Protein AF-A0A367IM22-F1 (afdb_monomer_lite)

Sequence (172 aa):
FARNIVAGELSNQRLAFENGALDSIQKRLLNETYDYQNDNTLILQVSTQAICNIITGNPSAIDFAWKEWMTDQSKGRIWCDILSKNNDDLLTSVFVLIINCISQSKQRCEWMMESEIGRKLLGQVLDDLERLHENQASKNFELGSYAIFSELFTYGYFRQLYTLFRNNTEVI

Secondary structure (DSSP, 8-state):
-HHHHSTT-HHHHHHHHHTTHHHHHHHHHHHHHH-TTS--HHHHHHHHHHHHHHHTT-HHHHHHHHHHHHH-HHHHHHHHHHHTT--HHHHHHHHHHHHHHHTT-HHHHHHHHHSHHHHHHHHHHHHHHHHHTT-TTSHIIIIIIIHHHHHHHHTTTHHHHHHHHHHHTT--

pLDDT: mean 82.97, std 11.48, range [30.05, 95.5]

Structure (mmCIF, N/CA/C/O backbone):
data_AF-A0A367IM22-F1
#
_entry.id   AF-A0A367IM22-F1
#
loop_
_atom_site.group_PDB
_atom_site.id
_atom_site.type_symbol
_atom_site.label_atom_id
_atom_site.label_alt_id
_atom_site.label_comp_id
_atom_site.label_asym_id
_atom_site.label_entity_id
_atom_site.label_seq_id
_atom_site.pdbx_PDB_ins_code
_atom_site.Cartn_x
_atom_site.Cartn_y
_atom_site.Cartn_z
_atom_site.occupancy
_atom_site.B_iso_or_equiv
_atom_site.auth_seq_id
_atom_site.auth_comp_id
_atom_site.auth_asym_id
_atom_site.auth_atom_id
_atom_site.pdbx_PDB_model_num
ATOM 1 N N . PHE A 1 1 ? 6.772 1.350 19.844 1.00 49.03 1 PHE A N 1
ATOM 2 C CA . PHE A 1 1 ? 6.131 0.403 20.782 1.00 49.03 1 PHE A CA 1
ATOM 3 C C . PHE A 1 1 ? 4.936 -0.331 20.176 1.00 49.03 1 PHE A C 1
ATOM 5 O O . PHE A 1 1 ? 4.936 -1.551 20.251 1.00 49.03 1 PHE A O 1
ATOM 12 N N . ALA A 1 2 ? 3.990 0.337 19.500 1.00 59.16 2 ALA A N 1
ATOM 13 C CA . ALA A 1 2 ? 2.828 -0.336 18.893 1.00 59.16 2 ALA A CA 1
ATOM 14 C C . ALA A 1 2 ? 3.185 -1.460 17.893 1.00 59.16 2 ALA A C 1
ATOM 16 O O . ALA A 1 2 ? 2.573 -2.518 17.951 1.00 59.16 2 ALA A O 1
ATOM 17 N N . ARG A 1 3 ? 4.225 -1.277 17.057 1.00 59.25 3 ARG A N 1
ATOM 18 C CA . ARG A 1 3 ? 4.640 -2.207 15.981 1.00 59.25 3 ARG A CA 1
ATOM 19 C C . ARG A 1 3 ? 4.604 -3.693 16.362 1.00 59.25 3 ARG A C 1
ATOM 21 O O . ARG A 1 3 ? 4.063 -4.485 15.604 1.00 59.25 3 ARG A O 1
ATOM 28 N N . ASN A 1 4 ? 5.196 -4.071 17.494 1.00 73.50 4 ASN A N 1
ATOM 29 C CA . ASN A 1 4 ? 5.304 -5.482 17.880 1.00 73.50 4 ASN A CA 1
ATOM 30 C C . ASN A 1 4 ? 4.085 -5.968 18.681 1.00 73.50 4 ASN A C 1
ATOM 32 O O . ASN A 1 4 ? 3.804 -7.155 18.678 1.00 73.50 4 ASN A O 1
ATOM 36 N N . ILE A 1 5 ? 3.377 -5.064 19.365 1.00 65.62 5 ILE A N 1
ATOM 37 C CA . ILE A 1 5 ? 2.249 -5.404 20.249 1.00 65.62 5 ILE A CA 1
ATOM 38 C C . ILE A 1 5 ? 0.991 -5.722 19.431 1.00 65.62 5 ILE A C 1
ATOM 40 O O . ILE A 1 5 ? 0.182 -6.551 19.830 1.00 65.62 5 ILE A O 1
ATOM 44 N N . VAL A 1 6 ? 0.830 -5.070 18.279 1.00 70.94 6 VAL A N 1
ATOM 45 C CA . VAL A 1 6 ? -0.341 -5.235 17.402 1.00 70.94 6 VAL A CA 1
ATOM 46 C C . VAL A 1 6 ? -0.164 -6.335 16.353 1.00 70.94 6 VAL A C 1
ATOM 48 O O . VAL A 1 6 ? -1.112 -6.676 15.659 1.00 70.94 6 VAL A O 1
ATOM 51 N N . ALA A 1 7 ? 1.040 -6.882 16.187 1.00 73.62 7 ALA A N 1
ATOM 52 C CA . ALA A 1 7 ? 1.313 -7.840 15.123 1.00 73.62 7 ALA A CA 1
ATOM 53 C C . ALA A 1 7 ? 0.575 -9.167 15.377 1.00 73.62 7 ALA A C 1
ATOM 55 O O . ALA A 1 7 ? 0.904 -9.881 16.317 1.00 73.62 7 ALA A O 1
ATOM 56 N N . GLY A 1 8 ? -0.409 -9.490 14.532 1.00 71.25 8 GLY A N 1
ATOM 57 C CA . GLY A 1 8 ? -1.168 -10.745 14.603 1.00 71.25 8 GLY A CA 1
ATOM 58 C C . GLY A 1 8 ? -2.241 -10.804 15.698 1.00 71.25 8 GLY A C 1
ATOM 59 O O . GLY A 1 8 ? -2.930 -11.812 15.801 1.00 71.25 8 GLY A O 1
ATOM 60 N N . GLU A 1 9 ? -2.425 -9.731 16.474 1.00 82.81 9 GLU A N 1
ATOM 61 C CA . GLU A 1 9 ? -3.352 -9.681 17.612 1.00 82.81 9 GLU A CA 1
ATOM 62 C C . GLU A 1 9 ? -4.489 -8.683 17.359 1.00 82.81 9 GLU A C 1
ATOM 64 O O . GLU A 1 9 ? -4.351 -7.478 17.588 1.00 82.81 9 GLU A O 1
ATOM 69 N N . LEU A 1 10 ? -5.642 -9.184 16.900 1.00 81.19 10 LEU A N 1
ATOM 70 C CA . LEU A 1 10 ? -6.778 -8.355 16.466 1.00 81.19 10 LEU A CA 1
ATOM 71 C C . LEU A 1 10 ? -7.303 -7.414 17.565 1.00 81.19 10 LEU A C 1
ATOM 73 O O . LEU A 1 10 ? -7.720 -6.291 17.278 1.00 81.19 10 LEU A O 1
ATOM 77 N N . SER A 1 11 ? -7.279 -7.848 18.827 1.00 80.94 11 SER A N 1
ATOM 78 C CA . SER A 1 11 ? -7.668 -7.022 19.979 1.00 80.94 11 SER A CA 1
ATOM 79 C C . SER A 1 11 ? -6.756 -5.800 20.125 1.00 80.94 11 SER A C 1
ATOM 81 O O . SER A 1 11 ? -7.239 -4.675 20.246 1.00 80.94 11 SER A O 1
ATOM 83 N N . ASN A 1 12 ? -5.441 -6.003 20.025 1.00 80.88 12 ASN A N 1
ATOM 84 C CA . ASN A 1 12 ? -4.443 -4.941 20.114 1.00 80.88 12 ASN A CA 1
ATOM 85 C C . ASN A 1 12 ? -4.491 -4.017 18.894 1.00 80.88 12 ASN A C 1
ATOM 87 O O . ASN A 1 12 ? -4.318 -2.808 19.037 1.00 80.88 12 ASN A O 1
ATOM 91 N N . GLN A 1 13 ? -4.762 -4.559 17.706 1.00 81.62 13 GLN A N 1
ATOM 92 C CA . GLN A 1 13 ? -4.956 -3.774 16.483 1.00 81.62 13 GLN A CA 1
ATOM 93 C C . GLN A 1 13 ? -6.156 -2.838 16.592 1.00 81.62 13 GLN A C 1
ATOM 95 O O . GLN A 1 13 ? -6.041 -1.656 16.269 1.00 81.62 13 GLN A O 1
ATOM 100 N N . ARG A 1 14 ? -7.294 -3.346 17.083 1.00 81.75 14 ARG A N 1
ATOM 101 C CA . ARG A 1 14 ? -8.495 -2.533 17.317 1.00 81.75 14 ARG A CA 1
ATOM 102 C C . ARG A 1 14 ? -8.233 -1.442 18.342 1.00 81.75 14 ARG A C 1
ATOM 104 O O . ARG A 1 14 ? -8.480 -0.283 18.040 1.00 81.75 14 ARG A O 1
ATOM 111 N N . LEU A 1 15 ? -7.639 -1.786 19.485 1.00 82.88 15 LEU A N 1
ATOM 112 C CA . LEU A 1 15 ? -7.288 -0.800 20.509 1.00 82.88 15 LEU A CA 1
ATOM 113 C C . LEU A 1 15 ? -6.336 0.271 19.966 1.00 82.88 15 LEU A C 1
ATOM 115 O O . LEU A 1 15 ? -6.544 1.456 20.208 1.00 82.88 15 LEU A O 1
ATOM 119 N N . ALA A 1 16 ? -5.307 -0.109 19.207 1.00 79.75 16 ALA A N 1
ATOM 120 C CA . ALA A 1 16 ? -4.383 0.851 18.609 1.00 79.75 16 ALA A CA 1
ATOM 121 C C . ALA A 1 16 ? -5.087 1.786 17.613 1.00 79.75 16 ALA A C 1
ATOM 123 O O . ALA A 1 16 ? -4.821 2.989 17.606 1.00 79.75 16 ALA A O 1
ATOM 124 N N . PHE A 1 17 ? -5.995 1.246 16.800 1.00 80.81 17 PHE A N 1
ATOM 125 C CA . PHE A 1 17 ? -6.794 2.027 15.863 1.00 80.81 17 PHE A CA 1
ATOM 126 C C . PHE A 1 17 ? -7.734 3.002 16.593 1.00 80.81 17 PHE A C 1
ATOM 128 O O . PHE A 1 17 ? -7.700 4.198 16.321 1.00 80.81 17 PHE A O 1
ATOM 135 N N . GLU A 1 18 ? -8.489 2.524 17.585 1.00 84.19 18 GLU A N 1
ATOM 136 C CA . GLU A 1 18 ? -9.420 3.325 18.398 1.00 84.19 18 GLU A CA 1
ATOM 137 C C . GLU A 1 18 ? -8.721 4.438 19.193 1.00 84.19 18 GLU A C 1
ATOM 139 O O . GLU A 1 18 ? -9.289 5.508 19.393 1.00 84.19 18 GLU A O 1
ATOM 144 N N . ASN A 1 19 ? -7.471 4.221 19.614 1.00 85.62 19 ASN A N 1
ATOM 145 C CA . ASN A 1 19 ? -6.673 5.216 20.337 1.00 85.62 19 ASN A CA 1
ATOM 146 C C . ASN A 1 19 ? -5.913 6.191 19.410 1.00 85.62 19 ASN A C 1
ATOM 148 O O . ASN A 1 19 ? -5.068 6.951 19.883 1.00 85.62 19 ASN A O 1
ATOM 152 N N . GLY A 1 20 ? -6.166 6.179 18.095 1.00 85.19 20 GLY A N 1
ATOM 153 C CA . GLY A 1 20 ? -5.557 7.126 17.151 1.00 85.19 20 GLY A CA 1
ATOM 154 C C . GLY A 1 20 ? -4.068 6.876 16.873 1.00 85.19 20 GLY A C 1
ATOM 155 O O . GLY A 1 20 ? -3.335 7.794 16.484 1.00 85.19 20 GLY A O 1
ATOM 156 N N . ALA A 1 21 ? -3.582 5.642 17.070 1.00 85.88 21 ALA A N 1
ATOM 157 C CA . ALA A 1 21 ? -2.189 5.300 16.780 1.00 85.88 21 ALA A CA 1
ATOM 158 C C . ALA A 1 21 ? -1.875 5.432 15.283 1.00 85.88 21 ALA A C 1
ATOM 160 O O . ALA A 1 21 ? -0.787 5.889 14.934 1.00 85.88 21 ALA A O 1
ATOM 161 N N . LEU A 1 22 ? -2.831 5.081 14.413 1.00 86.38 22 LEU A N 1
ATOM 162 C CA . LEU A 1 22 ? -2.696 5.216 12.961 1.00 86.38 22 LEU A CA 1
ATOM 163 C C . LEU A 1 22 ? -2.433 6.677 12.567 1.00 86.38 22 LEU A C 1
ATOM 165 O O . LEU A 1 22 ? -1.405 6.964 11.956 1.00 86.38 22 LEU A O 1
ATOM 169 N N . ASP A 1 23 ? -3.288 7.601 13.013 1.00 86.69 23 ASP A N 1
ATOM 170 C CA . ASP A 1 23 ? -3.154 9.038 12.737 1.00 86.69 23 ASP A CA 1
ATOM 171 C C . ASP A 1 23 ? -1.835 9.606 13.263 1.00 86.69 23 ASP A C 1
ATOM 173 O O . ASP A 1 23 ? -1.190 10.440 12.625 1.00 86.69 23 ASP A O 1
ATOM 177 N N . SER A 1 24 ? -1.418 9.154 14.447 1.00 87.00 24 SER A N 1
ATOM 178 C CA . SER A 1 24 ? -0.177 9.597 15.081 1.00 87.00 24 SER A CA 1
ATOM 179 C C . SER A 1 24 ? 1.052 9.152 14.284 1.00 87.00 24 SER A C 1
ATOM 181 O O . SER A 1 24 ? 1.973 9.944 14.070 1.00 87.00 24 SER A O 1
ATOM 183 N N . ILE A 1 25 ? 1.060 7.901 13.810 1.00 86.81 25 ILE A N 1
ATOM 184 C CA . ILE A 1 25 ? 2.141 7.366 12.974 1.00 86.81 25 ILE A CA 1
ATOM 185 C C . ILE A 1 25 ? 2.133 8.040 11.600 1.00 86.81 25 ILE A C 1
ATOM 187 O O . ILE A 1 25 ? 3.195 8.402 11.103 1.00 86.81 25 ILE A O 1
ATOM 191 N N . GLN A 1 26 ? 0.961 8.285 11.013 1.00 85.88 26 GLN A N 1
ATOM 192 C CA . GLN A 1 26 ? 0.846 8.967 9.727 1.00 85.88 26 GLN A CA 1
ATOM 193 C C . GLN A 1 26 ? 1.347 10.415 9.791 1.00 85.88 26 GLN A C 1
ATOM 195 O O . GLN A 1 26 ? 2.114 10.838 8.929 1.00 85.88 26 GLN A O 1
ATOM 200 N N . LYS A 1 27 ? 0.989 11.170 10.838 1.00 86.25 27 LYS A N 1
ATOM 201 C CA . LYS A 1 27 ? 1.536 12.520 11.071 1.00 86.25 27 LYS A CA 1
ATOM 202 C C . LYS A 1 27 ? 3.053 12.496 11.198 1.00 86.25 27 LYS A C 1
ATOM 204 O O . LYS A 1 27 ? 3.731 13.360 10.647 1.00 86.25 27 LYS A O 1
ATOM 209 N N . ARG A 1 28 ? 3.591 11.500 11.910 1.00 85.56 28 ARG A N 1
ATOM 210 C CA . ARG A 1 28 ? 5.039 11.327 12.030 1.00 85.56 28 ARG A CA 1
ATOM 211 C C . ARG A 1 28 ? 5.670 11.044 10.670 1.00 85.56 28 ARG A C 1
ATOM 213 O O . ARG A 1 28 ? 6.626 11.719 10.319 1.00 85.56 28 ARG A O 1
ATOM 220 N N . LEU A 1 29 ? 5.114 10.112 9.899 1.00 85.94 29 LEU A N 1
ATOM 221 C CA . LEU A 1 29 ? 5.586 9.799 8.554 1.00 85.94 29 LEU A CA 1
ATOM 222 C C . LEU A 1 29 ? 5.598 11.039 7.653 1.00 85.94 29 LEU A C 1
ATOM 224 O O . LEU A 1 29 ? 6.589 11.258 6.963 1.00 85.94 29 LEU A O 1
ATOM 228 N N . LEU A 1 30 ? 4.538 11.859 7.674 1.00 85.12 30 LEU A N 1
ATOM 229 C CA . LEU A 1 30 ? 4.473 13.084 6.870 1.00 85.12 30 LEU A CA 1
ATOM 230 C C . LEU A 1 30 ? 5.649 14.003 7.209 1.00 85.12 30 LEU A C 1
ATOM 232 O O . LEU A 1 30 ? 6.399 14.386 6.318 1.00 85.12 30 LEU A O 1
ATOM 236 N N . ASN A 1 31 ? 5.864 14.287 8.495 1.00 84.88 31 ASN A N 1
ATOM 237 C CA . ASN A 1 31 ? 6.950 15.164 8.936 1.00 84.88 31 ASN A CA 1
ATOM 238 C C . ASN A 1 31 ? 8.333 14.656 8.496 1.00 84.88 31 ASN A C 1
ATOM 240 O O . ASN A 1 31 ? 9.152 15.434 8.021 1.00 84.88 31 ASN A O 1
ATOM 244 N N . GLU A 1 32 ? 8.574 13.352 8.621 1.00 83.62 32 GLU A N 1
ATOM 245 C CA . GLU A 1 32 ? 9.861 12.716 8.301 1.00 83.62 32 GLU A CA 1
ATOM 246 C C . GLU A 1 32 ? 10.101 12.595 6.789 1.00 83.62 32 GLU A C 1
ATOM 248 O O . GLU A 1 32 ? 11.243 12.548 6.335 1.00 83.62 32 GLU A O 1
ATOM 253 N N . THR A 1 33 ? 9.027 12.563 5.994 1.00 78.75 33 THR A N 1
ATOM 254 C CA . THR A 1 33 ? 9.104 12.536 4.527 1.00 78.75 33 THR A CA 1
ATOM 255 C C . THR A 1 33 ? 9.553 13.889 3.968 1.00 78.75 33 THR A C 1
ATOM 257 O O . THR A 1 33 ? 10.304 13.917 2.994 1.00 78.75 33 THR A O 1
ATOM 260 N N . TYR A 1 34 ? 9.146 14.993 4.610 1.00 77.81 34 TYR A N 1
ATOM 261 C CA . TYR A 1 34 ? 9.515 16.363 4.227 1.00 77.81 34 TYR A CA 1
ATOM 262 C C . TYR A 1 34 ? 10.829 16.862 4.846 1.00 77.81 34 TYR A C 1
ATOM 264 O O . TYR A 1 34 ? 11.333 17.912 4.442 1.00 77.81 34 TYR A O 1
ATOM 272 N N . ASP A 1 35 ? 11.400 16.137 5.808 1.00 76.31 35 ASP A N 1
ATOM 273 C CA . ASP A 1 35 ? 12.725 16.444 6.341 1.00 76.31 35 ASP A CA 1
ATOM 274 C C . ASP A 1 35 ? 13.817 15.839 5.444 1.00 76.31 35 ASP A C 1
ATOM 276 O O . ASP A 1 35 ? 14.227 14.690 5.594 1.00 76.31 35 ASP A O 1
ATOM 280 N N . TYR A 1 36 ? 14.270 16.634 4.472 1.00 65.56 36 TYR A N 1
ATOM 281 C CA . TYR A 1 36 ? 15.334 16.265 3.530 1.00 65.56 36 TYR A CA 1
ATOM 282 C C . TYR A 1 36 ? 16.750 16.397 4.109 1.00 65.56 36 TYR A C 1
ATOM 284 O O . TYR A 1 36 ? 17.713 16.061 3.422 1.00 65.56 36 TYR A O 1
ATOM 292 N N . GLN A 1 37 ? 16.902 16.931 5.325 1.00 65.19 37 GLN A N 1
ATOM 293 C CA . GLN A 1 37 ? 18.218 17.206 5.912 1.00 65.19 37 GLN A CA 1
ATOM 294 C C . GLN A 1 37 ? 18.802 15.989 6.641 1.00 65.19 37 GLN A C 1
ATOM 296 O O . GLN A 1 37 ? 20.012 15.936 6.855 1.00 65.19 37 GLN A O 1
ATOM 301 N N . ASN A 1 38 ? 17.968 15.005 6.989 1.00 71.81 38 ASN A N 1
ATOM 302 C CA . ASN A 1 38 ? 18.364 13.816 7.736 1.00 71.81 38 ASN A CA 1
ATOM 303 C C . ASN A 1 38 ? 18.079 12.527 6.954 1.00 71.81 38 ASN A C 1
ATOM 305 O O . ASN A 1 38 ? 17.098 12.422 6.213 1.00 71.81 38 ASN A O 1
ATOM 309 N N . ASP A 1 39 ? 18.924 11.509 7.149 1.00 76.88 39 ASP A N 1
ATOM 310 C CA . ASP A 1 39 ? 18.610 10.153 6.695 1.00 76.88 39 ASP A CA 1
ATOM 311 C C . ASP A 1 39 ? 17.527 9.542 7.594 1.00 76.88 39 ASP A C 1
ATOM 313 O O . ASP A 1 39 ? 17.794 8.898 8.611 1.00 76.88 39 ASP A O 1
ATOM 317 N N . ASN A 1 40 ? 16.275 9.765 7.200 1.00 83.69 40 ASN A N 1
ATOM 318 C CA . ASN A 1 40 ? 15.095 9.309 7.931 1.00 83.69 40 ASN A CA 1
ATOM 319 C C . ASN A 1 40 ? 14.606 7.926 7.470 1.00 83.69 40 ASN A C 1
ATOM 321 O O . ASN A 1 40 ? 13.517 7.492 7.854 1.00 83.69 40 ASN A O 1
ATOM 325 N N . THR A 1 41 ? 15.399 7.204 6.668 1.00 82.25 41 THR A N 1
ATOM 326 C CA . THR A 1 41 ? 15.014 5.922 6.053 1.00 82.25 41 THR A CA 1
ATOM 327 C C . THR A 1 41 ? 14.512 4.917 7.088 1.00 82.25 41 THR A C 1
ATOM 329 O O . THR A 1 41 ? 13.428 4.356 6.933 1.00 82.25 41 THR A O 1
ATOM 332 N N . LEU A 1 42 ? 15.232 4.756 8.202 1.00 82.75 42 LEU A N 1
ATOM 333 C CA . LEU A 1 42 ? 14.839 3.834 9.271 1.00 82.75 42 LEU A CA 1
ATOM 334 C C . LEU A 1 42 ? 13.489 4.212 9.903 1.00 82.75 42 LEU A C 1
ATOM 336 O O . LEU A 1 42 ? 12.674 3.340 10.205 1.00 82.75 42 LEU A O 1
ATOM 340 N N . ILE A 1 43 ? 13.230 5.507 10.106 1.00 85.75 43 ILE A N 1
ATOM 341 C CA . ILE A 1 43 ? 11.978 5.985 10.708 1.00 85.75 43 ILE A CA 1
ATOM 342 C C . ILE A 1 43 ? 10.810 5.729 9.755 1.00 85.75 43 ILE A C 1
ATOM 344 O O . ILE A 1 43 ? 9.759 5.249 10.193 1.00 85.75 43 ILE A O 1
ATOM 348 N N . LEU A 1 44 ? 11.005 5.986 8.460 1.00 87.00 44 LEU A N 1
ATOM 349 C CA . LEU A 1 44 ? 10.016 5.721 7.416 1.00 87.00 44 LEU A CA 1
ATOM 350 C C . LEU A 1 44 ? 9.696 4.224 7.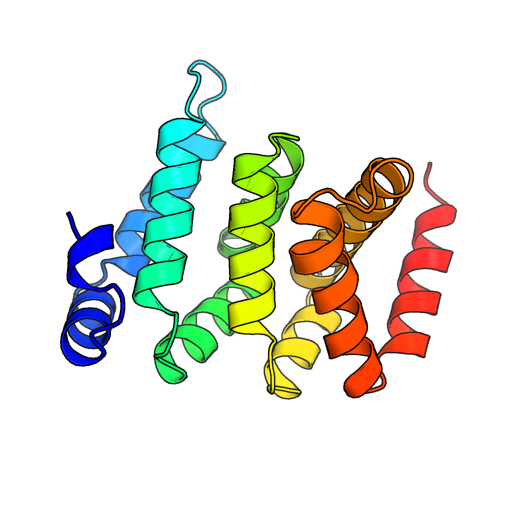316 1.00 87.00 44 LEU A C 1
ATOM 352 O O . LEU A 1 44 ? 8.522 3.846 7.304 1.00 87.00 44 LEU A O 1
ATOM 356 N N . GLN A 1 45 ? 10.718 3.364 7.349 1.00 84.75 45 GLN A N 1
ATOM 357 C CA . GLN A 1 45 ? 10.556 1.907 7.327 1.00 84.75 45 GLN A CA 1
ATOM 358 C C . GLN A 1 45 ? 9.780 1.414 8.552 1.00 84.75 45 GLN A C 1
ATOM 360 O O . GLN A 1 45 ? 8.754 0.744 8.430 1.00 84.75 45 GLN A O 1
ATOM 365 N N . VAL A 1 46 ? 10.230 1.781 9.757 1.00 85.00 46 VAL A N 1
ATOM 366 C CA . VAL A 1 46 ? 9.610 1.332 11.012 1.00 85.00 46 VAL A CA 1
ATOM 367 C C . VAL A 1 46 ? 8.164 1.808 11.123 1.00 85.00 46 VAL A C 1
ATOM 369 O O . VAL A 1 46 ? 7.317 1.067 11.627 1.00 85.00 46 VAL A O 1
ATOM 372 N N . SER A 1 47 ? 7.874 3.019 10.652 1.00 88.81 47 SER A N 1
ATOM 373 C CA . SER A 1 47 ? 6.529 3.589 10.694 1.00 88.81 47 SER A CA 1
ATOM 374 C C . SER A 1 47 ? 5.602 2.945 9.662 1.00 88.81 47 SER A C 1
ATOM 376 O O . SER A 1 47 ? 4.478 2.589 10.012 1.00 88.81 47 SER A O 1
ATOM 378 N N . THR A 1 48 ? 6.083 2.694 8.440 1.00 88.50 48 THR A N 1
ATOM 379 C CA . THR A 1 48 ? 5.331 1.948 7.414 1.00 88.50 48 THR A CA 1
ATOM 380 C C . THR A 1 48 ? 5.000 0.544 7.911 1.00 88.50 48 THR A C 1
ATOM 382 O O . THR A 1 48 ? 3.841 0.135 7.899 1.00 88.50 48 THR A O 1
ATOM 385 N N . GLN A 1 49 ? 5.983 -0.163 8.476 1.00 85.69 49 GLN A N 1
ATOM 386 C CA . GLN A 1 49 ? 5.761 -1.486 9.056 1.00 85.69 49 GLN A CA 1
ATOM 387 C C . GLN A 1 49 ? 4.784 -1.453 10.239 1.00 85.69 49 GLN A C 1
ATOM 389 O O . GLN A 1 49 ? 3.987 -2.374 10.414 1.00 85.69 49 GLN A O 1
ATOM 394 N N . ALA A 1 50 ? 4.829 -0.409 11.072 1.00 86.56 50 ALA A N 1
ATOM 395 C CA . ALA A 1 50 ? 3.878 -0.251 12.166 1.00 86.56 50 ALA A CA 1
ATOM 396 C C . ALA A 1 50 ? 2.444 -0.087 11.645 1.00 86.56 50 ALA A C 1
ATOM 398 O O . ALA A 1 50 ? 1.543 -0.719 12.191 1.00 86.56 50 ALA A O 1
ATOM 399 N N . ILE A 1 51 ? 2.244 0.686 10.574 1.00 89.00 51 ILE A N 1
ATOM 400 C CA . ILE A 1 51 ? 0.944 0.806 9.903 1.00 89.00 51 ILE A CA 1
ATOM 401 C C . ILE A 1 51 ? 0.497 -0.547 9.350 1.00 89.00 51 ILE A C 1
ATOM 403 O O . ILE A 1 51 ? -0.613 -0.974 9.664 1.00 89.00 51 ILE A O 1
ATOM 407 N N . CYS A 1 52 ? 1.367 -1.261 8.624 1.00 86.62 52 CYS A N 1
ATOM 408 C CA . CYS A 1 52 ? 1.067 -2.609 8.136 1.00 86.62 52 CYS A CA 1
ATOM 409 C C . CYS A 1 52 ? 0.599 -3.517 9.277 1.00 86.62 52 CYS A C 1
ATOM 411 O O . CYS A 1 52 ? -0.443 -4.157 9.165 1.00 86.62 52 CYS A O 1
ATOM 413 N N . ASN A 1 53 ? 1.306 -3.530 10.407 1.00 85.81 53 ASN A N 1
ATOM 414 C CA . ASN A 1 53 ? 0.954 -4.385 11.541 1.00 85.81 53 ASN A CA 1
ATOM 415 C C . ASN A 1 53 ? -0.372 -3.986 12.212 1.00 85.81 53 ASN A C 1
ATOM 417 O O . ASN A 1 53 ? -1.048 -4.860 12.748 1.00 85.81 53 ASN A O 1
ATOM 421 N N . ILE A 1 54 ? -0.744 -2.698 12.202 1.00 85.44 54 ILE A N 1
ATOM 422 C CA . ILE A 1 54 ? -2.027 -2.218 12.747 1.00 85.44 54 ILE A CA 1
ATOM 423 C C . ILE A 1 54 ? -3.197 -2.684 11.875 1.00 85.44 54 ILE A C 1
ATOM 425 O O . ILE A 1 54 ? -4.234 -3.074 12.409 1.00 85.44 54 ILE A O 1
ATOM 429 N N . ILE A 1 55 ? -3.049 -2.624 10.549 1.00 84.69 55 ILE A N 1
ATOM 430 C CA . ILE A 1 55 ? -4.167 -2.879 9.633 1.00 84.69 55 ILE A CA 1
ATOM 431 C C . ILE A 1 55 ? -4.267 -4.350 9.199 1.00 84.69 55 ILE A C 1
ATOM 433 O O . ILE A 1 55 ? -5.365 -4.834 8.939 1.00 84.69 55 ILE A O 1
ATOM 437 N N . THR A 1 56 ? -3.155 -5.090 9.133 1.00 83.81 56 THR A N 1
ATOM 438 C CA . THR A 1 56 ? -3.136 -6.476 8.624 1.00 83.81 56 THR A CA 1
ATOM 439 C C . THR A 1 56 ? -4.013 -7.385 9.478 1.00 83.81 56 THR A C 1
ATOM 441 O O . THR A 1 56 ? -3.793 -7.504 10.676 1.00 83.81 56 THR A O 1
ATOM 444 N N . GLY A 1 57 ? -4.985 -8.069 8.872 1.00 80.75 57 GLY A N 1
ATOM 445 C CA . GLY A 1 57 ? -5.931 -8.919 9.607 1.00 80.75 57 GLY A CA 1
ATOM 446 C C . GLY A 1 57 ? -7.100 -8.160 10.250 1.00 80.75 57 GLY A C 1
ATOM 447 O O . GLY A 1 57 ? -7.960 -8.789 10.861 1.00 80.75 57 GLY A O 1
ATOM 448 N N . ASN A 1 58 ? -7.191 -6.838 10.055 1.00 85.62 58 ASN A N 1
ATOM 449 C CA . ASN A 1 58 ? -8.301 -6.000 10.502 1.00 85.62 58 ASN A CA 1
ATOM 450 C C . ASN A 1 58 ? -9.001 -5.326 9.300 1.00 85.62 58 ASN A C 1
ATOM 452 O O . ASN A 1 58 ? -8.674 -4.189 8.952 1.00 85.62 58 ASN A O 1
ATOM 456 N N . PRO A 1 59 ? -9.987 -5.994 8.661 1.00 86.50 59 PRO A N 1
ATOM 457 C CA . PRO A 1 59 ? -10.644 -5.488 7.454 1.00 86.50 59 PRO A CA 1
ATOM 458 C C . PRO A 1 59 ? -11.245 -4.089 7.605 1.00 86.50 59 PRO A C 1
ATOM 460 O O . PRO A 1 59 ? -11.117 -3.283 6.692 1.00 86.50 59 PRO A O 1
ATOM 463 N N . SER A 1 60 ? -11.830 -3.773 8.765 1.00 87.25 60 SER A N 1
ATOM 464 C CA . SER A 1 60 ? -12.415 -2.453 9.029 1.00 87.25 60 SER A CA 1
ATOM 465 C C . SER A 1 60 ? -11.361 -1.346 9.065 1.00 87.25 60 SER A C 1
ATOM 467 O O . SER A 1 60 ? -11.589 -0.269 8.518 1.00 87.25 60 SER A O 1
ATOM 469 N N . ALA A 1 61 ? -10.199 -1.609 9.673 1.00 87.56 61 ALA A N 1
ATOM 470 C CA . ALA A 1 61 ? -9.092 -0.655 9.681 1.00 87.56 61 ALA A CA 1
ATOM 471 C C . ALA A 1 61 ? -8.488 -0.485 8.280 1.00 87.56 61 ALA A C 1
ATOM 473 O O . ALA A 1 61 ? -8.173 0.637 7.891 1.00 87.56 61 ALA A O 1
ATOM 474 N N . ILE A 1 62 ? -8.377 -1.576 7.510 1.00 92.06 62 ILE A N 1
ATOM 475 C CA . ILE A 1 62 ? -7.925 -1.520 6.115 1.00 92.06 62 ILE A CA 1
ATOM 476 C C . ILE A 1 62 ? -8.891 -0.688 5.271 1.00 92.06 62 ILE A C 1
ATOM 478 O O . ILE A 1 62 ? -8.440 0.202 4.561 1.00 92.06 62 ILE A O 1
ATOM 482 N N . ASP A 1 63 ? -10.199 -0.946 5.351 1.00 92.88 63 ASP A N 1
ATOM 483 C CA . ASP A 1 63 ? -11.206 -0.213 4.576 1.00 92.88 63 ASP A CA 1
ATOM 484 C C . ASP A 1 63 ? -11.164 1.280 4.886 1.00 92.88 63 ASP A C 1
ATOM 486 O O . ASP A 1 63 ? -11.152 2.098 3.968 1.00 92.88 63 ASP A O 1
ATOM 490 N N . PHE A 1 64 ? -11.101 1.633 6.172 1.00 91.44 64 PHE A N 1
ATOM 491 C CA . PHE A 1 64 ? -11.009 3.022 6.603 1.00 91.44 64 PHE A CA 1
ATOM 492 C C . PHE A 1 64 ? -9.738 3.692 6.070 1.00 91.44 64 PHE A C 1
ATOM 494 O O . PHE A 1 64 ? -9.824 4.703 5.374 1.00 91.44 64 PHE A O 1
ATOM 501 N N . ALA A 1 65 ? -8.571 3.109 6.357 1.00 92.12 65 ALA A N 1
ATOM 502 C CA . ALA A 1 65 ? -7.281 3.695 6.009 1.00 92.12 65 ALA A CA 1
ATOM 503 C C . ALA A 1 65 ? -7.086 3.778 4.491 1.00 92.12 65 ALA A C 1
ATOM 505 O O . ALA A 1 65 ? -6.727 4.829 3.964 1.00 92.12 65 ALA A O 1
ATOM 506 N N . TRP A 1 66 ? -7.381 2.692 3.770 1.00 95.25 66 TRP A N 1
ATOM 507 C CA . TRP A 1 66 ? -7.221 2.638 2.321 1.00 95.25 66 TRP A CA 1
ATOM 508 C C . TRP A 1 66 ? -8.155 3.615 1.614 1.00 95.25 66 TRP A C 1
ATOM 510 O O . TRP A 1 66 ? -7.711 4.366 0.748 1.00 95.25 66 TRP A O 1
ATOM 520 N N . LYS A 1 67 ? -9.434 3.670 2.013 1.00 94.50 67 LYS A N 1
ATOM 521 C CA . LYS A 1 67 ? -10.378 4.649 1.460 1.00 94.50 67 LYS A CA 1
ATOM 522 C C . LYS A 1 67 ? -9.885 6.068 1.685 1.00 94.50 67 LYS A C 1
ATOM 524 O O . LYS A 1 67 ? -9.930 6.882 0.768 1.00 94.50 67 LYS A O 1
ATOM 529 N N . GLU A 1 68 ? -9.420 6.365 2.891 1.00 93.38 68 GLU A N 1
ATOM 530 C CA . GLU A 1 68 ? -8.921 7.686 3.240 1.00 93.38 68 GLU A CA 1
ATOM 531 C C . GLU A 1 68 ? -7.689 8.066 2.407 1.00 93.38 68 GLU A C 1
ATOM 533 O O . GLU A 1 68 ? -7.666 9.143 1.821 1.00 93.38 68 GLU A O 1
ATOM 538 N N . TRP A 1 69 ? -6.711 7.171 2.254 1.00 94.31 69 TRP A N 1
ATOM 539 C CA . TRP A 1 69 ? -5.529 7.429 1.424 1.00 94.31 69 TRP A CA 1
ATOM 540 C C . TRP A 1 69 ? -5.849 7.560 -0.069 1.00 94.31 69 TRP A C 1
ATOM 542 O O . TRP A 1 69 ? -5.184 8.322 -0.765 1.00 94.31 69 TRP A O 1
ATOM 552 N N . MET A 1 70 ? -6.861 6.856 -0.580 1.00 95.12 70 MET A N 1
ATOM 553 C CA . MET A 1 70 ? -7.279 6.997 -1.979 1.00 95.12 70 MET A CA 1
ATOM 554 C C . MET A 1 70 ? -8.133 8.255 -2.218 1.00 95.12 70 MET A C 1
ATOM 556 O O . MET A 1 70 ? -8.137 8.791 -3.322 1.00 95.12 70 MET A O 1
ATOM 560 N N . THR A 1 71 ? -8.852 8.761 -1.212 1.00 90.50 71 THR A N 1
ATOM 561 C CA . THR A 1 71 ? -9.775 9.903 -1.379 1.00 90.50 71 THR A CA 1
ATOM 562 C C . THR A 1 71 ? -9.188 11.247 -0.953 1.00 90.50 71 THR A C 1
ATOM 564 O O . THR A 1 71 ? -9.483 12.259 -1.587 1.00 90.50 71 THR A O 1
ATOM 567 N N . ASP A 1 72 ? -8.339 11.279 0.074 1.00 90.38 72 ASP A N 1
ATOM 568 C CA . ASP A 1 72 ? -7.664 12.486 0.548 1.00 90.38 72 ASP A CA 1
ATOM 569 C C . ASP A 1 72 ? -6.237 12.545 -0.000 1.00 90.38 72 ASP A C 1
ATOM 571 O O . ASP A 1 72 ? -5.341 11.796 0.411 1.00 90.38 72 ASP A O 1
ATOM 575 N N . GLN A 1 73 ? -6.011 13.492 -0.916 1.00 84.06 73 GLN A N 1
ATOM 576 C CA . GLN A 1 73 ? -4.718 13.620 -1.570 1.00 84.06 73 GLN A CA 1
ATOM 577 C C . GLN A 1 73 ? -3.572 13.926 -0.598 1.00 84.06 73 GLN A C 1
ATOM 579 O O . GLN A 1 73 ? -2.455 13.441 -0.775 1.00 84.06 73 GLN A O 1
ATOM 584 N N . SER A 1 74 ? -3.840 14.709 0.447 1.00 83.06 74 SER A N 1
ATOM 585 C CA . SER A 1 74 ? -2.817 15.084 1.428 1.00 83.06 74 SER A CA 1
ATOM 586 C C . SER A 1 74 ? -2.319 13.875 2.219 1.00 83.06 74 SER A C 1
ATOM 588 O O . SER A 1 74 ? -1.158 13.820 2.627 1.00 83.06 74 SER A O 1
ATOM 590 N N . LYS A 1 75 ? -3.193 12.881 2.387 1.00 86.19 75 LYS A N 1
ATOM 591 C CA . LYS A 1 75 ? -2.944 11.682 3.173 1.00 86.19 75 LYS A CA 1
ATOM 592 C C . LYS A 1 75 ? -2.336 10.559 2.352 1.00 86.19 75 LYS A C 1
ATOM 594 O O . LYS A 1 75 ? -1.430 9.898 2.846 1.00 86.19 75 LYS A O 1
ATOM 599 N N . GLY A 1 76 ? -2.802 10.351 1.122 1.00 87.81 76 GLY A N 1
ATOM 600 C CA . GLY A 1 76 ? -2.290 9.296 0.248 1.00 87.81 76 GLY A CA 1
ATOM 601 C C . GLY A 1 76 ? -0.946 9.606 -0.405 1.00 87.81 76 GLY A C 1
ATOM 602 O O . GLY A 1 76 ? -0.194 8.679 -0.707 1.00 87.81 76 GLY A O 1
ATOM 603 N N . ARG A 1 77 ? -0.610 10.893 -0.597 1.00 89.62 77 ARG A N 1
ATOM 604 C CA . ARG A 1 77 ? 0.611 11.309 -1.313 1.00 89.62 77 ARG A CA 1
ATOM 605 C C . ARG A 1 77 ? 1.878 10.774 -0.655 1.00 89.62 77 ARG A C 1
ATOM 607 O O . ARG A 1 77 ? 2.853 10.494 -1.343 1.00 89.62 77 ARG A O 1
ATOM 614 N N . ILE A 1 78 ? 1.832 10.566 0.655 1.00 90.38 78 ILE A N 1
ATOM 615 C CA . ILE A 1 78 ? 2.956 10.042 1.414 1.00 90.38 78 ILE A CA 1
ATOM 616 C C . ILE A 1 78 ? 3.506 8.731 0.858 1.00 90.38 78 ILE A C 1
ATOM 618 O O . ILE A 1 78 ? 4.714 8.521 0.853 1.00 90.38 78 ILE A O 1
ATOM 622 N N . TRP A 1 79 ? 2.635 7.865 0.341 1.00 91.31 79 TRP A N 1
ATOM 623 C CA . TRP A 1 79 ? 3.050 6.594 -0.232 1.00 91.31 79 TRP A CA 1
ATOM 624 C C . TRP A 1 79 ? 3.802 6.805 -1.547 1.00 91.31 79 TRP A C 1
ATOM 626 O O . TRP A 1 79 ? 4.818 6.153 -1.768 1.00 91.31 79 TRP A O 1
ATOM 636 N N . CYS A 1 80 ? 3.386 7.780 -2.364 1.00 89.69 80 CYS A N 1
ATOM 637 C CA . CYS A 1 80 ? 4.128 8.182 -3.559 1.00 89.69 80 CYS A CA 1
ATOM 638 C C . CYS A 1 80 ? 5.503 8.755 -3.209 1.00 89.69 80 CYS A C 1
ATOM 640 O O . CYS A 1 80 ? 6.500 8.442 -3.865 1.00 89.69 80 CYS A O 1
ATOM 642 N N . ASP A 1 81 ? 5.562 9.597 -2.178 1.00 88.00 81 ASP A N 1
ATOM 643 C CA . ASP A 1 81 ? 6.803 10.232 -1.744 1.00 88.00 81 ASP A CA 1
ATOM 644 C C . ASP A 1 81 ? 7.788 9.196 -1.158 1.00 88.00 81 ASP A C 1
ATOM 646 O O . ASP A 1 81 ? 8.991 9.285 -1.404 1.00 88.00 81 ASP A O 1
ATOM 650 N N . ILE A 1 82 ? 7.292 8.173 -0.443 1.00 87.31 82 ILE A N 1
ATOM 651 C CA . ILE A 1 82 ? 8.115 7.057 0.054 1.00 87.31 82 ILE A CA 1
ATOM 652 C C . ILE A 1 82 ? 8.648 6.207 -1.105 1.00 87.31 82 ILE A C 1
ATOM 654 O O . ILE A 1 82 ? 9.845 5.917 -1.119 1.00 87.31 82 ILE A O 1
ATOM 658 N N . LEU A 1 83 ? 7.807 5.841 -2.084 1.00 85.56 83 LEU A N 1
ATOM 659 C CA . LEU A 1 83 ? 8.252 5.088 -3.269 1.00 85.56 83 LEU A CA 1
ATOM 660 C C . LEU A 1 83 ? 9.348 5.845 -4.035 1.00 85.56 83 LEU A C 1
ATOM 662 O O . LEU A 1 83 ? 10.338 5.259 -4.458 1.00 85.56 83 LEU A O 1
ATOM 666 N N . SER A 1 84 ? 9.245 7.175 -4.104 1.00 84.75 84 SER A N 1
ATOM 667 C CA . SER A 1 84 ? 10.215 8.024 -4.812 1.00 84.75 84 SER A CA 1
ATOM 668 C C . SER A 1 84 ? 11.616 8.041 -4.186 1.00 84.75 84 SER A C 1
ATOM 670 O O . SER A 1 84 ? 12.554 8.547 -4.801 1.00 84.75 84 SER A O 1
ATOM 672 N N . LYS A 1 85 ? 11.792 7.517 -2.962 1.00 81.94 85 LYS A N 1
AT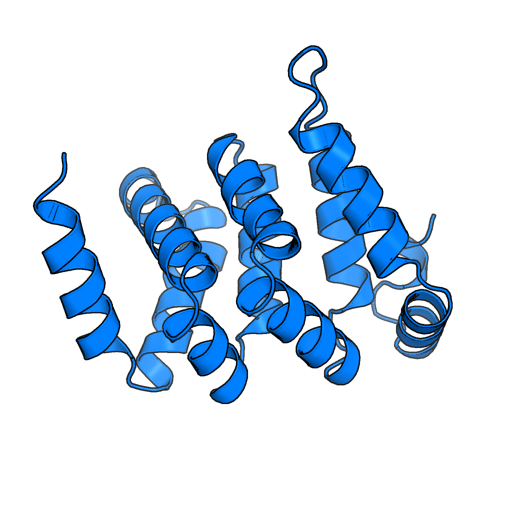OM 673 C CA . LYS A 1 85 ? 13.109 7.422 -2.309 1.00 81.94 85 LYS A CA 1
ATOM 674 C C . LYS A 1 85 ? 13.972 6.271 -2.844 1.00 81.94 85 LYS A C 1
ATOM 676 O O . LYS A 1 85 ? 15.139 6.207 -2.466 1.00 81.94 85 LYS A O 1
ATOM 681 N N . ASN A 1 86 ? 13.440 5.393 -3.706 1.00 73.88 86 ASN A N 1
ATOM 682 C CA . ASN A 1 86 ? 14.172 4.305 -4.381 1.00 73.88 86 ASN A CA 1
ATOM 683 C C . ASN A 1 86 ? 15.018 3.421 -3.439 1.00 73.88 86 ASN A C 1
ATOM 685 O O . ASN A 1 86 ? 16.098 2.956 -3.800 1.00 73.88 86 ASN A O 1
ATOM 689 N N . ASN A 1 87 ? 14.547 3.202 -2.210 1.00 82.75 87 ASN A N 1
ATOM 690 C CA . ASN A 1 87 ? 15.195 2.326 -1.238 1.00 82.75 87 ASN A CA 1
ATOM 691 C C . ASN A 1 87 ? 14.470 0.978 -1.216 1.00 82.75 87 ASN A C 1
ATOM 693 O O . ASN A 1 87 ? 13.287 0.932 -0.887 1.00 82.75 87 ASN A O 1
ATOM 697 N N . ASP A 1 88 ? 15.174 -0.110 -1.530 1.00 80.25 88 ASP A N 1
ATOM 698 C CA . ASP A 1 88 ? 14.549 -1.418 -1.757 1.00 80.25 88 ASP A CA 1
ATOM 699 C C . ASP A 1 88 ? 13.704 -1.920 -0.575 1.00 80.25 88 ASP A C 1
ATOM 701 O O . ASP A 1 88 ? 12.621 -2.456 -0.804 1.00 80.25 88 ASP A O 1
ATOM 705 N N . ASP A 1 89 ? 14.137 -1.698 0.668 1.00 80.19 89 ASP A N 1
ATOM 706 C CA . ASP A 1 89 ? 13.397 -2.100 1.874 1.00 80.19 89 ASP A CA 1
ATOM 707 C C . ASP A 1 89 ? 12.123 -1.257 2.095 1.00 80.19 89 ASP A C 1
ATOM 709 O O . ASP A 1 89 ? 11.087 -1.760 2.552 1.00 80.19 89 ASP A O 1
ATOM 713 N N . LEU A 1 90 ? 12.176 0.042 1.769 1.00 82.81 90 LEU A N 1
ATOM 714 C CA . LEU A 1 90 ? 11.001 0.921 1.784 1.00 82.81 90 LEU A CA 1
ATOM 715 C C . LEU A 1 90 ? 10.000 0.511 0.705 1.00 82.81 90 LEU A C 1
ATOM 717 O O . LEU A 1 90 ? 8.806 0.426 0.996 1.00 82.81 90 LEU A O 1
ATOM 721 N N . LEU A 1 91 ? 10.487 0.199 -0.499 1.00 84.50 91 LEU A N 1
ATOM 722 C CA . LEU A 1 91 ? 9.660 -0.299 -1.595 1.00 84.50 91 LEU A CA 1
ATOM 723 C C . LEU A 1 91 ? 8.948 -1.591 -1.190 1.00 84.50 91 LEU A C 1
ATOM 725 O O . LEU A 1 91 ? 7.723 -1.653 -1.287 1.00 84.50 91 LEU A O 1
ATOM 729 N N . THR A 1 92 ? 9.668 -2.573 -0.624 1.00 83.25 92 THR A N 1
ATOM 730 C CA . THR A 1 92 ? 9.048 -3.809 -0.111 1.00 83.25 92 THR A CA 1
ATOM 731 C C . THR A 1 92 ? 7.923 -3.491 0.871 1.00 83.25 92 THR A C 1
ATOM 733 O O . THR A 1 92 ? 6.833 -4.053 0.781 1.00 83.25 92 THR A O 1
ATOM 736 N N . SER A 1 93 ? 8.174 -2.580 1.812 1.00 84.31 93 SER A N 1
ATOM 737 C CA . SER A 1 93 ? 7.220 -2.243 2.871 1.00 84.31 93 SER A CA 1
ATOM 738 C C . SER A 1 93 ? 5.943 -1.606 2.314 1.00 84.31 93 SER A C 1
ATOM 740 O O . SER A 1 93 ? 4.843 -1.958 2.745 1.00 84.31 93 SER A O 1
ATOM 742 N N . VAL A 1 94 ? 6.071 -0.702 1.337 1.00 89.38 94 VAL A N 1
ATOM 743 C CA . VAL A 1 94 ? 4.921 -0.066 0.675 1.00 89.38 94 VAL A CA 1
ATOM 744 C C . VAL A 1 94 ? 4.182 -1.056 -0.219 1.00 89.38 94 VAL A C 1
ATOM 746 O O . VAL A 1 94 ? 2.955 -1.070 -0.235 1.00 89.38 94 VAL A O 1
ATOM 749 N N . PHE A 1 95 ? 4.885 -1.940 -0.917 1.00 88.75 95 PHE A N 1
ATOM 750 C CA . PHE A 1 95 ? 4.244 -2.977 -1.717 1.00 88.75 95 PHE A CA 1
ATOM 751 C C . PHE A 1 95 ? 3.429 -3.953 -0.864 1.00 88.75 95 PHE A C 1
ATOM 753 O O . PHE A 1 95 ? 2.279 -4.248 -1.192 1.00 88.75 95 PHE A O 1
ATOM 760 N N . VAL A 1 96 ? 3.977 -4.377 0.279 1.00 86.81 96 VAL A N 1
ATOM 761 C CA . VAL A 1 96 ? 3.254 -5.183 1.274 1.00 86.81 96 VAL A CA 1
ATOM 762 C C . VAL A 1 96 ? 2.029 -4.433 1.806 1.00 86.81 96 VAL A C 1
ATOM 764 O O . VAL A 1 96 ? 0.973 -5.033 1.997 1.00 86.81 96 VAL A O 1
ATOM 767 N N . LEU A 1 97 ? 2.129 -3.120 2.019 1.00 90.56 97 LEU A N 1
ATOM 768 C CA . LEU A 1 97 ? 0.978 -2.307 2.405 1.00 90.56 97 LEU A CA 1
ATOM 769 C C . LEU A 1 97 ? -0.112 -2.337 1.326 1.00 90.56 97 LEU A C 1
ATOM 771 O O . LEU A 1 97 ? -1.263 -2.633 1.638 1.00 90.56 97 LEU A O 1
ATOM 775 N N . ILE A 1 98 ? 0.251 -2.062 0.068 1.00 92.88 98 ILE A N 1
ATOM 776 C CA . ILE A 1 98 ? -0.699 -2.018 -1.049 1.00 92.88 98 ILE A CA 1
ATOM 777 C C . ILE A 1 98 ? -1.389 -3.373 -1.200 1.00 92.88 98 ILE A C 1
ATOM 779 O O . ILE A 1 98 ? -2.617 -3.407 -1.237 1.00 92.88 98 ILE A O 1
ATOM 783 N N . ILE A 1 99 ? -0.640 -4.482 -1.228 1.00 91.06 99 ILE A N 1
ATOM 784 C CA . ILE A 1 99 ? -1.233 -5.815 -1.399 1.00 91.06 99 ILE A CA 1
ATOM 785 C C . ILE A 1 99 ? -2.140 -6.185 -0.220 1.00 91.06 99 ILE A C 1
ATOM 787 O O . ILE A 1 99 ? -3.247 -6.667 -0.445 1.00 91.06 99 ILE A O 1
ATOM 791 N N . ASN A 1 100 ? -1.749 -5.875 1.023 1.00 89.62 100 ASN A N 1
ATOM 792 C CA . ASN A 1 100 ? -2.606 -6.082 2.196 1.00 89.62 100 ASN A CA 1
ATOM 793 C C . ASN A 1 100 ? -3.910 -5.288 2.101 1.00 89.62 100 ASN A C 1
ATOM 795 O O . ASN A 1 100 ? -4.953 -5.743 2.574 1.00 89.62 100 ASN A O 1
ATOM 799 N N . CYS A 1 101 ? -3.857 -4.101 1.498 1.00 93.06 101 CYS A N 1
ATOM 800 C CA . CYS A 1 101 ? -5.043 -3.313 1.250 1.00 93.06 101 CYS A CA 1
ATOM 801 C C . CYS A 1 101 ? -5.909 -3.954 0.166 1.00 93.06 101 CYS A C 1
ATOM 803 O O . CYS A 1 101 ? -7.052 -4.292 0.448 1.00 93.06 101 CYS A O 1
ATOM 805 N N . ILE A 1 102 ? -5.399 -4.156 -1.047 1.00 93.50 102 ILE A N 1
ATOM 806 C CA . ILE A 1 102 ? -6.238 -4.507 -2.205 1.00 93.50 102 ILE A CA 1
ATOM 807 C C . ILE A 1 102 ? -6.611 -5.991 -2.302 1.00 93.50 102 ILE A C 1
ATOM 809 O O . ILE A 1 102 ? -7.592 -6.316 -2.971 1.00 93.50 102 ILE A O 1
ATOM 813 N N . SER A 1 103 ? -5.868 -6.883 -1.642 1.00 91.19 103 SER A N 1
ATOM 814 C CA . SER A 1 103 ? -6.065 -8.326 -1.787 1.00 91.19 103 SER A CA 1
ATOM 815 C C . SER A 1 103 ? -7.483 -8.754 -1.404 1.00 91.19 103 SER A C 1
ATOM 817 O O . SER A 1 103 ? -8.025 -8.356 -0.368 1.00 91.19 103 SER A O 1
ATOM 819 N N . GLN A 1 104 ? -8.079 -9.576 -2.269 1.00 89.56 104 GLN A N 1
ATOM 820 C CA . GLN A 1 104 ? -9.413 -10.154 -2.147 1.00 89.56 104 GLN A CA 1
ATOM 821 C C . GLN A 1 104 ? -10.537 -9.115 -1.999 1.00 89.56 104 GLN A C 1
ATOM 823 O O . GLN A 1 104 ? -11.621 -9.435 -1.506 1.00 89.56 104 GLN A O 1
ATOM 828 N N . SER A 1 105 ? -10.315 -7.867 -2.431 1.00 93.19 105 SER A N 1
ATOM 829 C CA . SER A 1 105 ? -11.303 -6.796 -2.315 1.00 93.19 105 SER A CA 1
ATOM 830 C C . SER A 1 105 ? -11.415 -5.953 -3.581 1.00 93.19 105 SER A C 1
ATOM 832 O O . SER A 1 105 ? -10.721 -4.952 -3.770 1.00 93.19 105 SER A O 1
ATOM 834 N N . LYS A 1 106 ? -12.413 -6.291 -4.409 1.00 93.88 106 LYS A N 1
ATOM 835 C CA . LYS A 1 106 ? -12.763 -5.520 -5.611 1.00 93.88 106 LYS A CA 1
ATOM 836 C C . LYS A 1 106 ? -12.984 -4.035 -5.310 1.00 93.88 106 LYS A C 1
ATOM 838 O O . LYS A 1 106 ? -12.536 -3.190 -6.072 1.00 93.88 106 LYS A O 1
ATOM 843 N N . GLN A 1 107 ? -13.649 -3.714 -4.200 1.00 95.00 107 GLN A N 1
ATOM 844 C CA . GLN A 1 107 ? -13.955 -2.327 -3.845 1.00 95.00 107 GLN A CA 1
ATOM 845 C C . GLN A 1 107 ? -12.692 -1.512 -3.524 1.00 95.00 107 GLN A C 1
ATOM 847 O O . GLN A 1 107 ? -12.605 -0.336 -3.865 1.00 95.00 107 GLN A O 1
ATOM 852 N N . ARG A 1 108 ? -11.679 -2.131 -2.913 1.00 95.00 108 ARG A N 1
ATOM 853 C CA . ARG A 1 108 ? -10.404 -1.456 -2.637 1.00 95.00 108 ARG A CA 1
ATOM 854 C C . ARG A 1 108 ? -9.570 -1.279 -3.902 1.00 95.00 108 ARG A C 1
ATOM 856 O O . ARG A 1 108 ? -8.923 -0.241 -4.046 1.00 95.00 108 ARG A O 1
ATOM 863 N N . CYS A 1 109 ? -9.625 -2.241 -4.824 1.00 95.12 109 CYS A N 1
ATOM 864 C CA . CYS A 1 109 ? -9.089 -2.072 -6.175 1.00 95.12 109 CYS A CA 1
ATOM 865 C C . CYS A 1 109 ? -9.781 -0.915 -6.911 1.00 95.12 109 CYS A C 1
ATOM 867 O O . CYS A 1 109 ? -9.111 -0.095 -7.530 1.00 95.12 109 CYS A O 1
ATOM 869 N N . GLU A 1 110 ? -11.107 -0.811 -6.803 1.00 95.00 110 GLU A N 1
ATOM 870 C CA . GLU A 1 110 ? -11.894 0.267 -7.409 1.00 95.00 110 GLU A CA 1
ATOM 871 C C . GLU A 1 110 ? -11.465 1.643 -6.889 1.00 95.00 110 GLU A C 1
ATOM 873 O O . GLU A 1 110 ? -11.114 2.507 -7.690 1.00 95.00 110 GLU A O 1
ATOM 878 N N . TRP A 1 111 ? -11.354 1.826 -5.566 1.00 95.50 111 TRP A N 1
ATOM 879 C CA . TRP A 1 111 ? -10.851 3.081 -4.986 1.00 95.50 111 TRP A CA 1
ATOM 880 C C . TRP A 1 111 ? -9.448 3.448 -5.487 1.00 95.50 111 TRP A C 1
ATOM 882 O O . TRP A 1 111 ? -9.156 4.624 -5.718 1.00 95.50 111 TRP A O 1
ATOM 892 N N . MET A 1 112 ? -8.576 2.458 -5.690 1.00 94.44 112 MET A N 1
ATOM 893 C CA . MET A 1 112 ? -7.242 2.690 -6.246 1.00 94.44 112 MET A CA 1
ATOM 894 C C . MET A 1 112 ? -7.302 3.155 -7.708 1.00 94.44 112 MET A C 1
ATOM 896 O O . MET A 1 112 ? -6.602 4.087 -8.089 1.00 94.44 112 MET A O 1
ATOM 900 N N . MET A 1 113 ? -8.158 2.546 -8.527 1.00 93.81 113 MET A N 1
ATOM 901 C CA . MET A 1 113 ? -8.283 2.886 -9.948 1.00 93.81 113 MET A CA 1
ATOM 902 C C . MET A 1 113 ? -8.960 4.245 -10.178 1.00 93.81 113 MET A C 1
ATOM 904 O O . MET A 1 113 ? -8.566 5.008 -11.068 1.00 93.81 113 MET A O 1
ATOM 908 N N . GLU A 1 114 ? -9.964 4.573 -9.368 1.00 92.44 114 GLU A N 1
ATOM 909 C CA . GLU A 1 114 ? -10.732 5.816 -9.483 1.00 92.44 114 GLU A CA 1
ATOM 910 C C . GLU A 1 114 ? -9.988 7.031 -8.918 1.00 92.44 114 GLU A C 1
ATOM 912 O O . GLU A 1 114 ? -10.173 8.154 -9.401 1.00 92.44 114 GLU A O 1
ATOM 917 N N . SER A 1 115 ? -9.087 6.826 -7.957 1.00 94.00 115 SER A N 1
ATOM 918 C CA . SER A 1 115 ? -8.319 7.912 -7.353 1.00 94.00 115 SER A CA 1
ATOM 919 C C . SER A 1 115 ? -7.114 8.348 -8.186 1.00 94.00 115 SER A C 1
ATOM 921 O O . SER A 1 115 ? -6.410 7.549 -8.798 1.00 94.00 115 SER A O 1
ATOM 923 N N . GLU A 1 116 ? -6.828 9.652 -8.181 1.00 91.38 116 GLU A N 1
ATOM 924 C CA . GLU A 1 116 ? -5.606 10.182 -8.800 1.00 91.38 116 GLU A CA 1
ATOM 925 C C . GLU A 1 116 ? -4.346 9.630 -8.119 1.00 91.38 116 GLU A C 1
ATOM 927 O O . GLU A 1 116 ? -3.376 9.296 -8.795 1.00 91.38 116 GLU A O 1
ATOM 932 N N . ILE A 1 117 ? -4.378 9.487 -6.791 1.00 92.06 117 ILE A N 1
ATOM 933 C CA . ILE A 1 117 ? -3.262 8.933 -6.019 1.00 92.06 117 ILE A CA 1
ATOM 934 C C . ILE A 1 117 ? -3.037 7.465 -6.331 1.00 92.06 117 ILE A C 1
ATOM 936 O O . ILE A 1 117 ? -1.899 7.084 -6.588 1.00 92.06 117 ILE A O 1
ATOM 940 N N . GLY A 1 118 ? -4.088 6.647 -6.353 1.00 92.31 118 GLY A N 1
ATOM 941 C CA . GLY A 1 118 ? -3.941 5.234 -6.674 1.00 92.31 118 GLY A CA 1
ATOM 942 C C . GLY A 1 118 ? -3.367 5.033 -8.075 1.00 92.31 118 GLY A C 1
ATOM 943 O O . GLY A 1 118 ? -2.451 4.234 -8.246 1.00 92.31 118 GLY A O 1
ATOM 944 N N . ARG A 1 119 ? -3.781 5.843 -9.058 1.00 92.62 119 ARG A N 1
ATOM 945 C CA . ARG A 1 119 ? -3.171 5.834 -10.398 1.00 92.62 119 ARG A CA 1
ATOM 946 C C . ARG A 1 119 ? -1.698 6.255 -10.405 1.00 92.62 119 ARG A C 1
ATOM 948 O O . ARG A 1 119 ? -0.917 5.642 -11.127 1.00 92.62 119 ARG A O 1
ATOM 955 N N . LYS A 1 120 ? -1.301 7.254 -9.607 1.00 91.56 120 LYS A N 1
ATOM 956 C CA . LYS A 1 120 ? 0.115 7.647 -9.452 1.00 91.56 120 LYS A CA 1
ATOM 957 C C . LYS A 1 120 ? 0.946 6.538 -8.810 1.00 91.56 120 LYS A C 1
ATOM 959 O O . LYS A 1 120 ? 2.013 6.222 -9.324 1.00 91.56 120 LYS A O 1
ATOM 964 N N . LEU A 1 121 ? 0.430 5.908 -7.752 1.00 91.69 121 LEU A N 1
ATOM 965 C CA . LEU A 1 121 ? 1.065 4.749 -7.120 1.00 91.69 121 LEU A CA 1
ATOM 966 C C . LEU A 1 121 ? 1.259 3.613 -8.122 1.00 91.69 121 LEU A C 1
ATOM 968 O O . LEU A 1 121 ? 2.339 3.044 -8.188 1.00 91.69 121 LEU A O 1
ATOM 972 N N . LEU A 1 122 ? 0.245 3.313 -8.937 1.00 92.12 122 LEU A N 1
ATOM 973 C CA . LEU A 1 122 ? 0.343 2.283 -9.973 1.00 92.12 122 LEU A CA 1
ATOM 974 C C . LEU A 1 122 ? 1.378 2.615 -11.049 1.00 92.12 122 LEU A C 1
ATOM 976 O O . LEU A 1 122 ? 2.042 1.701 -11.525 1.00 92.12 122 LEU A O 1
ATOM 980 N N . GLY A 1 123 ? 1.532 3.894 -11.407 1.00 89.62 123 GLY A N 1
ATOM 981 C CA . GLY A 1 123 ? 2.618 4.353 -12.277 1.00 89.62 123 GLY A CA 1
ATOM 982 C C . GLY A 1 123 ? 3.987 4.058 -11.672 1.00 89.62 123 GLY A C 1
ATOM 983 O O . GLY A 1 123 ? 4.782 3.361 -12.283 1.00 89.62 123 GLY A O 1
ATOM 984 N N . GLN A 1 124 ? 4.215 4.466 -10.424 1.00 88.88 124 GLN A N 1
ATOM 985 C CA . GLN A 1 124 ? 5.496 4.236 -9.745 1.00 88.88 124 GLN A CA 1
ATOM 986 C C . GLN A 1 124 ? 5.795 2.743 -9.530 1.00 88.88 124 GLN A C 1
ATOM 988 O O . GLN A 1 124 ? 6.929 2.309 -9.691 1.00 88.88 124 GLN A O 1
ATOM 993 N N . VAL A 1 125 ? 4.775 1.935 -9.215 1.00 88.50 125 VAL A N 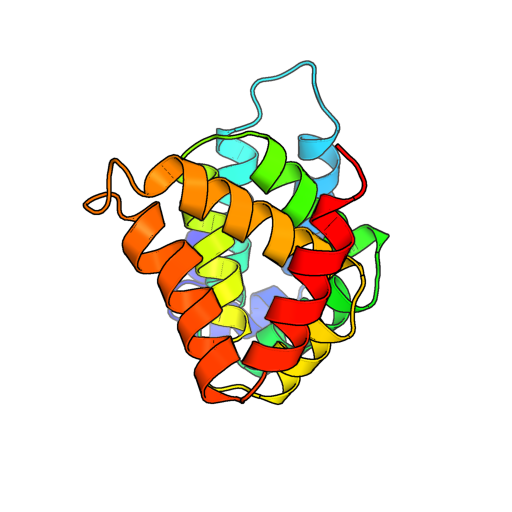1
ATOM 994 C CA . VAL A 1 125 ? 4.902 0.470 -9.107 1.00 88.50 125 VAL A CA 1
ATOM 995 C C . VAL A 1 125 ? 5.273 -0.159 -10.456 1.00 88.50 125 VAL A C 1
ATOM 997 O O . VAL A 1 125 ? 6.003 -1.153 -10.481 1.00 88.50 125 VAL A O 1
ATOM 1000 N N . LEU A 1 126 ? 4.770 0.392 -11.569 1.00 86.81 126 LEU A N 1
ATOM 1001 C CA . LEU A 1 126 ? 5.128 -0.042 -12.921 1.00 86.81 126 LEU A CA 1
ATOM 1002 C C . LEU A 1 126 ? 6.566 0.350 -13.273 1.00 86.81 126 LEU A C 1
ATOM 1004 O O . LEU A 1 126 ? 7.304 -0.503 -13.757 1.00 86.81 126 LEU A O 1
ATOM 1008 N N . ASP A 1 127 ? 6.971 1.587 -12.982 1.00 84.44 127 ASP A N 1
ATOM 1009 C CA . ASP A 1 127 ? 8.342 2.062 -13.204 1.00 84.44 127 ASP A CA 1
ATOM 1010 C C . ASP A 1 127 ? 9.347 1.198 -12.420 1.00 84.44 127 ASP A C 1
ATOM 1012 O O . ASP A 1 127 ? 10.383 0.781 -12.940 1.00 84.44 127 ASP A O 1
ATOM 1016 N N . ASP A 1 128 ? 9.011 0.840 -11.175 1.00 80.38 128 ASP A N 1
ATOM 1017 C CA . ASP A 1 128 ? 9.814 -0.084 -10.374 1.00 80.38 128 ASP A CA 1
ATOM 1018 C C . ASP A 1 128 ? 9.796 -1.519 -10.916 1.00 80.38 128 ASP A C 1
ATOM 1020 O O . ASP A 1 128 ? 10.821 -2.198 -10.863 1.00 80.38 128 ASP A O 1
ATOM 1024 N N . LEU A 1 129 ? 8.670 -2.000 -11.460 1.00 77.31 129 LEU A N 1
ATOM 1025 C CA . LEU A 1 129 ? 8.610 -3.312 -12.117 1.00 77.31 129 LEU A CA 1
ATOM 1026 C C . LEU A 1 129 ? 9.557 -3.359 -13.316 1.00 77.31 129 LEU A C 1
ATOM 1028 O O . L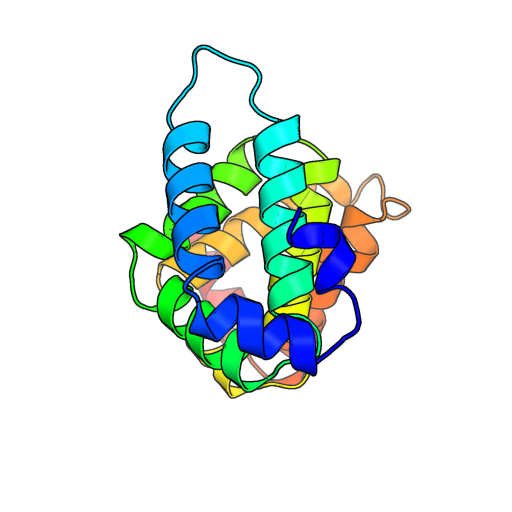EU A 1 129 ? 10.275 -4.343 -13.491 1.00 77.31 129 LEU A O 1
ATOM 1032 N N . GLU A 1 130 ? 9.562 -2.298 -14.123 1.00 76.12 130 GLU A N 1
ATOM 1033 C CA . GLU A 1 130 ? 10.471 -2.154 -15.253 1.00 76.12 130 GLU A CA 1
ATOM 1034 C C . GLU A 1 130 ? 11.919 -2.058 -14.773 1.00 76.12 130 GLU A C 1
ATOM 1036 O O . GLU A 1 130 ? 12.785 -2.715 -15.330 1.00 76.12 130 GLU A O 1
ATOM 1041 N N . ARG A 1 131 ? 12.219 -1.362 -13.680 1.00 77.00 131 ARG A N 1
ATOM 1042 C CA . ARG A 1 131 ? 13.580 -1.365 -13.120 1.00 77.00 131 ARG A CA 1
ATOM 1043 C C . ARG A 1 131 ? 14.015 -2.746 -12.608 1.00 77.00 131 ARG A C 1
ATOM 1045 O O . ARG A 1 131 ? 15.182 -3.113 -12.723 1.00 77.00 131 ARG A O 1
ATOM 1052 N N . LEU A 1 132 ? 13.099 -3.508 -12.013 1.00 72.94 132 LEU A N 1
ATOM 1053 C CA . LEU A 1 132 ? 13.390 -4.780 -11.344 1.00 72.94 132 LEU A CA 1
ATOM 1054 C C . LEU A 1 132 ? 13.269 -6.006 -12.261 1.00 72.94 132 LEU A C 1
ATOM 1056 O O . LEU A 1 132 ? 13.624 -7.105 -11.830 1.00 72.94 132 LEU A O 1
ATOM 1060 N N . HIS A 1 133 ? 12.813 -5.854 -13.511 1.00 68.06 133 HIS A N 1
ATOM 1061 C CA . HIS A 1 133 ? 12.616 -6.980 -14.434 1.00 68.06 133 HIS A CA 1
ATOM 1062 C C . HIS A 1 133 ? 13.909 -7.742 -14.758 1.00 68.06 133 HIS A C 1
ATOM 1064 O O . HIS A 1 133 ? 13.848 -8.920 -15.111 1.00 68.06 133 HIS A O 1
ATOM 1070 N N . GLU A 1 134 ? 15.068 -7.093 -14.627 1.00 67.19 134 GLU A N 1
ATOM 1071 C CA . GLU A 1 134 ? 16.386 -7.715 -14.799 1.00 67.19 134 GLU A CA 1
ATOM 1072 C C . GLU A 1 134 ? 16.785 -8.574 -13.585 1.00 67.19 134 GLU A C 1
ATOM 1074 O O . GLU A 1 134 ? 17.607 -9.482 -13.700 1.00 67.19 134 GLU A O 1
ATOM 1079 N N . ASN A 1 135 ? 16.164 -8.339 -12.422 1.00 68.94 135 ASN A N 1
ATOM 1080 C CA . ASN A 1 135 ? 16.394 -9.066 -11.176 1.00 68.94 135 ASN A CA 1
ATOM 1081 C C . ASN A 1 135 ? 15.080 -9.647 -10.624 1.00 68.94 135 ASN A C 1
ATOM 1083 O O . ASN A 1 135 ? 14.612 -9.303 -9.533 1.00 68.94 135 ASN A O 1
ATOM 1087 N N . GLN A 1 136 ? 14.496 -10.568 -11.393 1.00 61.66 136 GLN A N 1
ATOM 1088 C CA . GLN A 1 136 ? 13.204 -11.206 -11.095 1.00 61.66 136 GLN A CA 1
ATOM 1089 C C . GLN A 1 136 ? 13.204 -12.032 -9.802 1.00 61.66 136 GLN A C 1
ATOM 1091 O O . GLN A 1 136 ? 12.147 -12.302 -9.244 1.00 61.66 136 GLN A O 1
ATOM 1096 N N . ALA A 1 137 ? 14.385 -12.419 -9.308 1.00 61.03 137 ALA A N 1
ATOM 1097 C CA . ALA A 1 137 ? 14.545 -13.099 -8.023 1.00 61.03 137 ALA A CA 1
ATOM 1098 C C . ALA A 1 137 ? 14.435 -12.142 -6.820 1.00 61.03 137 ALA A C 1
ATOM 1100 O O . ALA A 1 137 ? 14.451 -12.585 -5.668 1.00 61.03 137 ALA A O 1
ATOM 1101 N N . SER A 1 138 ? 14.360 -10.828 -7.057 1.00 68.94 138 SER A N 1
ATOM 1102 C CA . SER A 1 138 ? 14.149 -9.862 -5.988 1.00 68.94 138 SER A CA 1
ATOM 1103 C C . SER A 1 138 ? 12.740 -10.006 -5.413 1.00 68.94 138 SER A C 1
ATOM 1105 O O . SER A 1 138 ? 11.741 -10.074 -6.129 1.00 68.94 138 SER A O 1
ATOM 1107 N N . LYS A 1 139 ? 12.647 -9.987 -4.081 1.00 68.12 139 LYS A N 1
ATOM 1108 C CA . LYS A 1 139 ? 11.362 -9.986 -3.367 1.00 68.12 139 LYS A CA 1
ATOM 1109 C C . LYS A 1 139 ? 10.444 -8.850 -3.827 1.00 68.12 139 LYS A C 1
ATOM 1111 O O . LYS A 1 139 ? 9.235 -9.027 -3.837 1.00 68.12 139 LYS A O 1
ATOM 1116 N N . ASN A 1 140 ? 11.014 -7.716 -4.232 1.00 67.88 140 ASN A N 1
ATOM 1117 C CA . ASN A 1 140 ? 10.274 -6.558 -4.734 1.00 67.88 140 ASN A CA 1
ATOM 1118 C C . ASN A 1 140 ? 9.565 -6.836 -6.066 1.00 67.88 140 ASN A C 1
ATOM 1120 O O . ASN A 1 140 ? 8.454 -6.349 -6.267 1.00 67.88 140 ASN A O 1
ATOM 1124 N N . PHE A 1 141 ? 10.160 -7.662 -6.931 1.00 67.62 141 PHE A N 1
ATOM 1125 C CA . PHE A 1 141 ? 9.547 -8.083 -8.186 1.00 67.62 141 PHE A CA 1
ATOM 1126 C C . PHE A 1 141 ? 8.378 -9.057 -7.953 1.00 67.62 141 PHE A C 1
ATOM 1128 O O . PHE A 1 141 ? 7.271 -8.819 -8.437 1.00 67.62 141 PHE A O 1
ATOM 1135 N N . GLU A 1 142 ? 8.604 -10.124 -7.174 1.00 70.00 142 GLU A N 1
ATOM 1136 C CA . GLU A 1 142 ? 7.609 -11.185 -6.944 1.00 70.00 142 GLU A CA 1
ATOM 1137 C C . GLU A 1 142 ? 6.464 -10.741 -6.017 1.00 70.00 142 GLU A C 1
ATOM 1139 O O . GLU A 1 142 ? 5.291 -10.869 -6.371 1.00 70.00 142 GLU A O 1
ATOM 1144 N N . LEU A 1 143 ? 6.789 -10.200 -4.835 1.00 64.56 143 LEU A N 1
ATOM 1145 C CA . LEU A 1 143 ? 5.785 -9.810 -3.835 1.00 64.56 143 LEU A CA 1
ATOM 1146 C C . LEU A 1 143 ? 5.114 -8.481 -4.160 1.00 64.56 143 LEU A C 1
ATOM 1148 O O . LEU A 1 143 ? 3.991 -8.253 -3.716 1.00 64.56 143 LEU A O 1
ATOM 1152 N N . GLY A 1 144 ? 5.813 -7.586 -4.856 1.00 65.94 144 GLY A N 1
ATOM 1153 C CA . GLY A 1 144 ? 5.358 -6.217 -5.008 1.00 65.94 144 GLY A CA 1
ATOM 1154 C C . GLY A 1 144 ? 4.599 -5.989 -6.286 1.00 65.94 144 GLY A C 1
ATOM 1155 O O . GLY A 1 144 ? 3.372 -6.065 -6.323 1.00 65.94 144 GLY A O 1
ATOM 1156 N N . SER A 1 145 ? 5.328 -5.699 -7.348 1.00 70.38 145 SER A N 1
ATOM 1157 C CA . SER A 1 145 ? 4.706 -5.227 -8.572 1.00 70.38 145 SER A CA 1
ATOM 1158 C C . SER A 1 145 ? 3.838 -6.298 -9.240 1.00 70.38 145 SER A C 1
ATOM 1160 O O . SER A 1 145 ? 2.707 -6.011 -9.635 1.00 70.38 145 SER A O 1
ATOM 1162 N N . TYR A 1 146 ? 4.307 -7.550 -9.310 1.00 80.81 146 TYR A N 1
ATOM 1163 C CA . TYR A 1 146 ? 3.541 -8.621 -9.954 1.00 80.81 146 TYR A CA 1
ATOM 1164 C C . TYR A 1 146 ? 2.234 -8.938 -9.212 1.00 80.81 146 TYR A C 1
ATOM 1166 O O . TYR A 1 146 ? 1.172 -9.000 -9.836 1.00 80.81 146 TYR A O 1
ATOM 1174 N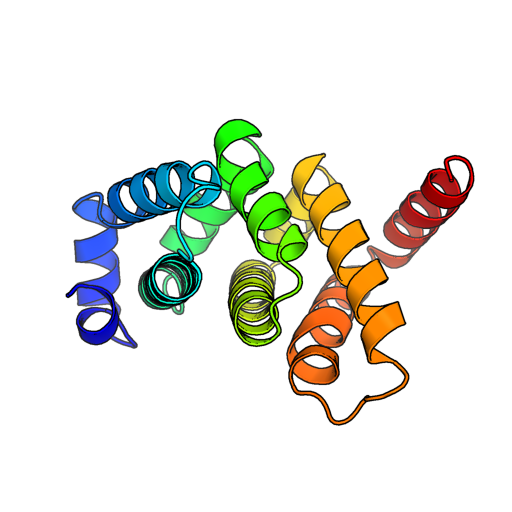 N . ALA A 1 147 ? 2.284 -9.094 -7.885 1.00 88.31 147 ALA A N 1
ATOM 1175 C CA . ALA A 1 147 ? 1.104 -9.408 -7.080 1.00 88.31 147 ALA A CA 1
ATOM 1176 C C . ALA A 1 147 ? 0.036 -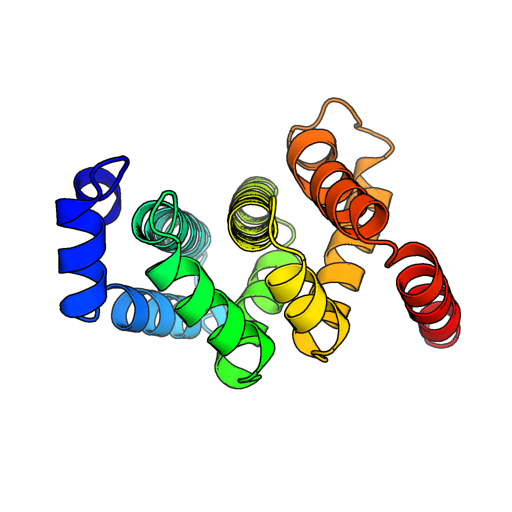8.303 -7.163 1.00 88.31 147 ALA A C 1
ATOM 1178 O O . ALA A 1 147 ? -1.147 -8.604 -7.322 1.00 88.31 147 ALA A O 1
ATOM 1179 N N . ILE A 1 148 ? 0.453 -7.030 -7.132 1.00 91.75 148 ILE A N 1
ATOM 1180 C CA . ILE A 1 148 ? -0.457 -5.882 -7.245 1.00 91.75 148 ILE A CA 1
ATOM 1181 C C . ILE A 1 148 ? -1.196 -5.904 -8.589 1.00 91.75 148 ILE A C 1
ATOM 1183 O O . ILE A 1 148 ? -2.426 -5.822 -8.625 1.00 91.75 148 ILE A O 1
ATOM 1187 N N . PHE A 1 149 ? -0.471 -6.053 -9.703 1.00 91.00 149 PHE A N 1
ATOM 1188 C CA . PHE A 1 149 ? -1.099 -6.092 -11.026 1.00 91.00 149 PHE A CA 1
ATOM 1189 C C . PHE A 1 149 ? -1.945 -7.349 -11.236 1.00 91.00 149 PHE A C 1
ATOM 1191 O O . PHE A 1 149 ? -3.033 -7.256 -11.804 1.00 91.00 149 PHE A O 1
ATOM 1198 N N . SER A 1 150 ? -1.507 -8.504 -10.731 1.00 91.50 150 SER A N 1
ATOM 1199 C CA . SER A 1 150 ? -2.279 -9.750 -10.784 1.00 91.50 150 SER A CA 1
ATOM 1200 C C . SER A 1 150 ? -3.635 -9.614 -10.081 1.00 91.50 150 SER A C 1
ATOM 1202 O O . SER A 1 150 ? -4.659 -10.049 -10.616 1.00 91.50 150 SER A O 1
ATOM 1204 N N . GLU A 1 151 ? -3.674 -8.967 -8.915 1.00 93.44 151 GLU A N 1
ATOM 1205 C CA . GLU A 1 151 ? -4.921 -8.712 -8.186 1.00 93.44 151 GLU A CA 1
ATOM 1206 C C . GLU A 1 151 ? -5.867 -7.808 -9.000 1.00 93.44 151 GLU A C 1
ATOM 1208 O O . GLU A 1 151 ? -7.047 -8.111 -9.184 1.00 93.44 151 GLU A O 1
ATOM 1213 N N . LEU A 1 152 ? -5.341 -6.728 -9.586 1.00 93.00 152 LEU A N 1
ATOM 1214 C CA . LEU A 1 152 ? -6.127 -5.817 -10.426 1.00 93.00 152 LEU A CA 1
ATOM 1215 C C . LEU A 1 152 ? -6.649 -6.494 -11.701 1.00 93.00 152 LEU A C 1
ATOM 1217 O O . LEU A 1 152 ? -7.785 -6.249 -12.124 1.00 93.00 152 LEU A O 1
ATOM 1221 N N . PHE A 1 153 ? -5.852 -7.366 -12.316 1.00 93.31 153 PHE A N 1
ATOM 1222 C CA . PHE A 1 153 ? -6.272 -8.141 -13.483 1.00 93.31 153 PHE A CA 1
ATOM 1223 C C . PHE A 1 153 ? -7.363 -9.148 -13.136 1.00 93.31 153 PHE A C 1
ATOM 1225 O O . PHE A 1 153 ? -8.314 -9.283 -13.907 1.00 93.31 153 PHE A O 1
ATOM 1232 N N . THR A 1 154 ? -7.286 -9.773 -11.959 1.00 93.81 154 THR A N 1
ATOM 1233 C CA . THR A 1 154 ? -8.316 -10.693 -11.451 1.00 93.81 154 THR A CA 1
ATOM 1234 C C . THR A 1 154 ? -9.693 -10.024 -11.397 1.00 93.81 154 THR A C 1
ATOM 1236 O O . THR A 1 154 ? -10.702 -10.652 -11.717 1.00 93.81 154 THR A O 1
ATOM 1239 N N . TYR A 1 155 ? -9.748 -8.725 -11.090 1.00 93.75 155 TYR A N 1
ATOM 1240 C CA . TYR A 1 155 ? -10.993 -7.950 -11.066 1.00 93.75 155 TYR A CA 1
ATOM 1241 C C . TYR A 1 155 ? -11.348 -7.236 -12.381 1.00 93.75 155 TYR A C 1
ATOM 1243 O O . TYR A 1 155 ? -12.341 -6.507 -12.435 1.00 93.75 155 TYR A O 1
ATOM 1251 N N . GLY A 1 156 ? -10.597 -7.474 -13.460 1.00 91.31 156 GLY A N 1
ATOM 1252 C CA . GLY A 1 156 ? -10.918 -6.983 -14.802 1.00 91.31 156 GLY A CA 1
ATOM 1253 C C . GLY A 1 156 ? -10.421 -5.569 -15.121 1.00 91.31 156 GLY A C 1
ATOM 1254 O O . GLY A 1 156 ? -10.845 -4.988 -16.122 1.00 91.31 156 GLY A O 1
ATOM 1255 N N . TYR A 1 157 ? -9.497 -5.008 -14.333 1.00 93.12 157 TYR A N 1
ATOM 1256 C CA . TYR A 1 157 ? -8.985 -3.645 -14.546 1.00 93.12 157 TYR A CA 1
ATOM 1257 C C . TYR A 1 157 ? -7.924 -3.524 -15.655 1.00 93.12 157 TYR A C 1
ATOM 1259 O O . TYR A 1 157 ? -7.457 -2.420 -15.936 1.00 93.12 157 TYR A O 1
ATOM 1267 N N . PHE A 1 158 ? -7.587 -4.614 -16.354 1.00 89.50 158 PHE A N 1
ATOM 1268 C CA . PHE A 1 158 ? -6.570 -4.633 -17.415 1.00 89.50 158 PHE A CA 1
ATOM 1269 C C . PHE A 1 158 ? -6.754 -3.523 -18.463 1.00 89.50 158 PHE A C 1
ATOM 1271 O O . PHE A 1 158 ? -5.823 -2.776 -18.750 1.00 89.50 158 PHE A O 1
ATOM 1278 N N . ARG A 1 159 ? -7.967 -3.360 -19.013 1.00 88.75 159 ARG A N 1
ATOM 1279 C CA . ARG A 1 159 ? -8.230 -2.347 -20.054 1.00 88.75 159 ARG A CA 1
ATOM 1280 C C . ARG A 1 159 ? -8.013 -0.919 -19.545 1.00 88.75 159 ARG A C 1
ATOM 1282 O O . ARG A 1 159 ? -7.524 -0.069 -20.290 1.00 88.75 159 ARG A O 1
ATOM 1289 N N . GLN A 1 160 ? -8.401 -0.656 -18.299 1.00 89.31 160 GLN A N 1
ATOM 1290 C CA . GLN A 1 160 ? -8.239 0.659 -17.681 1.00 89.31 160 GLN A CA 1
ATOM 1291 C C . GLN A 1 160 ? -6.760 0.957 -17.436 1.00 89.31 160 GLN A C 1
ATOM 1293 O O . GLN A 1 160 ? -6.300 2.025 -17.823 1.00 89.31 160 GLN A O 1
ATOM 1298 N N . LEU A 1 161 ? -6.012 -0.009 -16.895 1.00 89.06 161 LEU A N 1
ATOM 1299 C CA . LEU A 1 161 ? -4.562 0.086 -16.707 1.00 89.06 161 LEU A CA 1
ATOM 1300 C C . LEU A 1 161 ? -3.829 0.313 -18.034 1.00 89.06 161 LEU A C 1
ATOM 1302 O O . LEU A 1 161 ? -3.021 1.228 -18.142 1.00 89.06 161 LEU A O 1
ATOM 1306 N N . TYR A 1 162 ? -4.170 -0.450 -19.075 1.00 87.06 162 TYR A N 1
ATOM 1307 C CA . TYR A 1 162 ? -3.579 -0.278 -20.403 1.00 87.06 162 TYR A CA 1
ATOM 1308 C C . TYR A 1 162 ? -3.817 1.130 -20.965 1.00 87.06 162 TYR A C 1
ATOM 1310 O O . TYR A 1 162 ? -2.905 1.754 -21.497 1.00 87.06 162 TYR A O 1
ATOM 1318 N N . THR A 1 163 ? -5.038 1.652 -20.819 1.00 87.62 163 THR A N 1
ATOM 1319 C CA . THR A 1 163 ? -5.376 3.012 -21.271 1.00 87.62 163 THR A CA 1
ATOM 1320 C C . THR A 1 163 ? -4.636 4.068 -20.450 1.00 87.62 163 THR A C 1
ATOM 1322 O O . THR A 1 163 ? -4.120 5.029 -21.012 1.00 87.62 163 THR A O 1
ATOM 1325 N N . LEU A 1 164 ? -4.557 3.875 -19.132 1.00 86.94 164 LEU A N 1
ATOM 1326 C CA . LEU A 1 164 ? -3.858 4.769 -18.215 1.00 86.94 164 LEU A CA 1
ATOM 1327 C C . LEU A 1 164 ? -2.378 4.905 -18.585 1.00 86.94 164 LEU A C 1
ATOM 1329 O O . LEU A 1 164 ? -1.893 6.018 -18.773 1.00 86.94 164 LEU A O 1
ATOM 1333 N N . PHE A 1 165 ? -1.674 3.784 -18.729 1.00 84.50 165 PHE A N 1
ATOM 1334 C CA . PHE A 1 165 ? -0.236 3.801 -18.993 1.00 84.50 165 PHE A CA 1
ATOM 1335 C C . PHE A 1 165 ? 0.103 4.227 -20.418 1.00 84.50 165 PHE A C 1
ATOM 1337 O O . PHE A 1 165 ? 1.088 4.932 -20.614 1.00 84.50 165 PHE A O 1
ATOM 1344 N N . ARG A 1 166 ? -0.747 3.894 -21.399 1.00 81.94 166 ARG A N 1
ATOM 1345 C CA . ARG A 1 166 ? -0.598 4.373 -22.780 1.00 81.94 166 ARG A CA 1
ATOM 1346 C C . ARG A 1 166 ? -0.714 5.895 -22.893 1.00 81.94 166 ARG A C 1
ATOM 1348 O O . ARG A 1 166 ? -0.018 6.496 -23.699 1.00 81.94 166 ARG A O 1
ATOM 1355 N N . ASN A 1 167 ? -1.594 6.516 -22.112 1.00 71.88 167 ASN A N 1
ATOM 1356 C CA . ASN A 1 167 ? -1.773 7.969 -22.151 1.00 71.88 167 ASN A CA 1
ATOM 1357 C C . ASN A 1 167 ? -0.678 8.714 -21.369 1.00 71.88 167 ASN A C 1
ATOM 1359 O O . ASN A 1 167 ? -0.374 9.858 -21.687 1.00 71.88 167 ASN A O 1
ATOM 1363 N N . ASN A 1 168 ? -0.062 8.072 -20.370 1.00 61.69 168 ASN A N 1
ATOM 1364 C CA . ASN A 1 168 ? 1.077 8.636 -19.638 1.00 61.69 168 ASN A CA 1
ATOM 1365 C C . ASN A 1 168 ? 2.395 8.581 -20.433 1.00 61.69 168 ASN A C 1
ATOM 1367 O O . ASN A 1 168 ? 3.338 9.276 -20.076 1.00 61.69 168 ASN A O 1
ATOM 1371 N N . THR A 1 169 ? 2.468 7.806 -21.522 1.00 47.84 169 THR A N 1
ATOM 1372 C CA . THR A 1 169 ? 3.668 7.709 -22.376 1.00 47.84 169 THR A CA 1
ATOM 1373 C C . THR A 1 169 ? 3.838 8.889 -23.346 1.00 47.84 169 THR A C 1
ATOM 1375 O O . THR A 1 169 ? 4.844 8.948 -24.044 1.00 47.84 169 THR A O 1
ATOM 1378 N N . GLU A 1 170 ? 2.895 9.841 -23.398 1.00 35.06 170 GLU A N 1
ATOM 1379 C CA . GLU A 1 170 ? 3.003 11.062 -24.222 1.00 35.06 170 GLU A CA 1
ATOM 1380 C C . GLU A 1 170 ? 3.616 12.267 -23.475 1.00 35.06 170 GLU A C 1
ATOM 1382 O O . GLU A 1 170 ? 3.742 13.346 -24.052 1.00 35.06 170 GLU A O 1
ATOM 1387 N N . VAL A 1 171 ? 4.019 12.108 -22.207 1.00 35.09 171 VAL A N 1
ATOM 1388 C CA . VAL A 1 171 ? 4.664 13.169 -21.412 1.00 35.09 171 VAL A CA 1
ATOM 1389 C C . VAL A 1 171 ? 5.934 12.633 -20.745 1.00 35.09 171 VAL A C 1
ATOM 1391 O O . VAL A 1 171 ? 5.989 12.479 -19.527 1.00 35.09 171 VAL A O 1
ATOM 1394 N N . ILE A 1 172 ? 6.953 12.342 -21.556 1.00 30.05 172 ILE A N 1
ATOM 1395 C CA . ILE A 1 172 ? 8.367 12.310 -21.146 1.00 30.05 172 ILE A CA 1
ATOM 1396 C C . ILE A 1 172 ? 9.170 13.054 -22.209 1.00 30.05 172 ILE A C 1
ATOM 1398 O O . ILE A 1 172 ? 8.989 12.731 -23.405 1.00 30.05 172 ILE A O 1
#

InterPro domains:
  IPR011989 Armadillo-like helical [G3DSA:1.25.10.10] (2-149)

Organism: Rhizopus azygosporus (NCBI:txid86630)

Foldseek 3Di:
DQLVVLAPPLVSLVVCVVVCVLVVLLVVLLVLLPPPPDPCVVSNLSSLSSNLSSCQPPLVSLCVLLLCLLPPVSRVCSLVSQLVVVDLSSLLSSQSSLCSNLPPNLVSLVSLLPGPSSLSNLVSLVVVLVVCVVPCVRCSNVSGSVSNVVSNVVSPCVVSNVVSVVVVVVPD

Radius of gyration: 15.71 Å; chains: 1; bounding box: 33×30×45 Å